Protein AF-A0A6C0LUB3-F1 (afdb_monomer)

Secondary structure (DSSP, 8-state):
-PPPPPPHHHHHTTHHHHHHTT--HHHHSSSSHHHHHHHH-SHHHHHH-BS-TT-TT--BHHHHHHHHHHHHHHHHHHS--HHHHHHHHHTT---SSPPP-------------------------

Structure (mmCIF, N/CA/C/O backbone):
data_AF-A0A6C0LUB3-F1
#
_entry.id   AF-A0A6C0LUB3-F1
#
loop_
_atom_site.group_PDB
_atom_site.id
_atom_site.type_symbol
_atom_site.label_atom_id
_atom_site.label_alt_id
_atom_site.label_comp_id
_atom_site.label_asym_id
_atom_site.label_entity_id
_atom_site.label_seq_id
_atom_site.pdbx_PDB_ins_code
_atom_site.Cartn_x
_atom_site.Cartn_y
_atom_site.Cartn_z
_atom_site.occupancy
_atom_site.B_iso_or_equiv
_atom_site.auth_seq_id
_atom_site.auth_comp_id
_atom_site.auth_asym_id
_atom_site.auth_atom_id
_atom_site.pdbx_PDB_model_num
ATOM 1 N N . MET A 1 1 ? -12.077 -11.607 -7.235 1.00 52.59 1 MET A N 1
ATOM 2 C CA . MET A 1 1 ? -12.297 -10.141 -7.269 1.00 52.59 1 MET A CA 1
ATOM 3 C C . MET A 1 1 ? -11.087 -9.426 -6.676 1.00 52.59 1 MET A C 1
ATOM 5 O O . MET A 1 1 ? -10.758 -9.683 -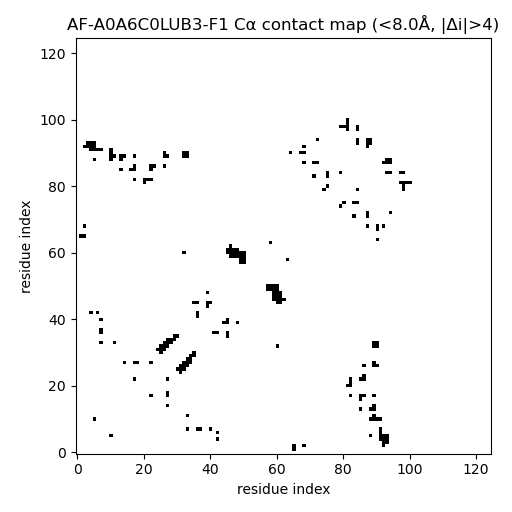5.523 1.00 52.59 1 MET A O 1
ATOM 9 N N . GLY A 1 2 ? -10.394 -8.595 -7.462 1.00 79.62 2 GLY A N 1
ATOM 10 C CA . GLY A 1 2 ? -9.225 -7.826 -7.008 1.00 79.62 2 GLY A CA 1
ATOM 11 C C . GLY A 1 2 ? -9.607 -6.533 -6.274 1.00 79.62 2 GLY A C 1
ATOM 12 O O . GLY A 1 2 ? -10.719 -6.028 -6.417 1.00 79.62 2 GLY A O 1
ATOM 13 N N . TYR A 1 3 ? -8.693 -5.976 -5.473 1.00 90.56 3 TYR A N 1
ATOM 14 C CA . TYR A 1 3 ? -8.927 -4.710 -4.763 1.00 90.56 3 TYR A CA 1
ATOM 15 C C . TYR A 1 3 ? -8.658 -3.500 -5.663 1.00 90.56 3 TYR A C 1
ATOM 17 O O . TYR A 1 3 ? -7.527 -3.331 -6.130 1.00 90.56 3 TYR A O 1
ATOM 25 N N . SER A 1 4 ? -9.654 -2.617 -5.814 1.00 93.38 4 SER A N 1
ATOM 26 C CA . SER A 1 4 ? -9.553 -1.387 -6.618 1.00 93.38 4 SER A CA 1
ATOM 27 C C . SER A 1 4 ? -8.321 -0.543 -6.262 1.00 93.38 4 SER A C 1
ATOM 29 O O . SER A 1 4 ? -7.936 -0.433 -5.091 1.00 93.38 4 SER A O 1
ATOM 31 N N . TRP A 1 5 ? -7.672 0.015 -7.283 1.00 94.12 5 TRP A N 1
ATOM 32 C CA . TRP A 1 5 ? -6.458 0.813 -7.147 1.00 94.12 5 TRP A CA 1
ATOM 33 C C . TRP A 1 5 ? -6.791 2.296 -7.008 1.00 94.12 5 TRP A C 1
ATOM 35 O O . TRP A 1 5 ? -7.481 2.878 -7.835 1.00 94.12 5 TRP A O 1
ATOM 45 N N . MET A 1 6 ? -6.233 2.922 -5.979 1.00 94.75 6 MET A N 1
ATOM 46 C CA . MET A 1 6 ? -6.171 4.374 -5.861 1.00 94.75 6 MET A CA 1
ATOM 47 C C . MET A 1 6 ? -4.992 4.905 -6.688 1.00 94.75 6 MET A C 1
ATOM 49 O O . MET A 1 6 ? -3.934 4.269 -6.750 1.00 94.75 6 MET A O 1
ATOM 53 N N . SER A 1 7 ? -5.140 6.089 -7.287 1.00 95.38 7 SER A N 1
ATOM 54 C CA . SER A 1 7 ? -4.027 6.763 -7.961 1.00 95.38 7 SER A CA 1
ATOM 55 C C . SER A 1 7 ? -2.883 7.059 -6.983 1.00 95.38 7 SER A C 1
ATOM 57 O O . SER A 1 7 ? -3.095 7.282 -5.784 1.00 95.38 7 SER A O 1
ATOM 59 N N . TYR A 1 8 ? -1.650 7.086 -7.497 1.00 95.06 8 TYR A N 1
ATOM 60 C CA . TYR A 1 8 ? -0.489 7.459 -6.690 1.00 95.06 8 TYR A CA 1
ATOM 61 C C . TYR A 1 8 ? -0.662 8.853 -6.075 1.00 95.06 8 TYR A C 1
ATOM 63 O O . TYR A 1 8 ? -0.421 9.018 -4.884 1.00 95.06 8 TYR A O 1
ATOM 71 N N . ALA A 1 9 ? -1.128 9.833 -6.858 1.00 95.06 9 ALA A N 1
ATOM 72 C CA . ALA A 1 9 ? -1.312 11.206 -6.397 1.00 95.06 9 ALA A CA 1
ATOM 73 C C . ALA A 1 9 ? -2.285 11.289 -5.209 1.00 95.06 9 ALA A C 1
ATOM 75 O O . ALA A 1 9 ? -1.983 11.940 -4.210 1.00 95.06 9 ALA A O 1
ATOM 76 N N . SER A 1 10 ? -3.416 10.580 -5.271 1.00 95.06 10 SER A N 1
ATOM 77 C CA . SER A 1 10 ? -4.380 10.536 -4.166 1.00 95.06 10 SER A CA 1
ATOM 78 C C . SER A 1 10 ? -3.801 9.867 -2.919 1.00 95.06 10 SER A C 1
ATOM 80 O O . SER A 1 10 ? -4.007 10.364 -1.815 1.00 95.06 10 SER A O 1
ATOM 82 N N . ALA A 1 11 ? -3.039 8.781 -3.072 1.00 94.94 11 ALA A N 1
ATOM 83 C CA . ALA A 1 11 ? -2.395 8.121 -1.938 1.00 94.94 11 ALA A CA 1
ATOM 84 C C . ALA A 1 11 ? -1.264 8.980 -1.338 1.00 94.94 11 ALA A C 1
ATOM 86 O O . ALA A 1 11 ? -1.135 9.072 -0.117 1.00 94.94 11 ALA A O 1
ATOM 87 N N . ALA A 1 12 ? -0.469 9.649 -2.176 1.00 95.25 12 ALA A N 1
ATOM 88 C CA . ALA A 1 12 ? 0.694 10.433 -1.767 1.00 95.25 12 ALA A CA 1
ATOM 89 C C . ALA A 1 12 ? 0.333 11.626 -0.870 1.00 95.25 12 ALA A C 1
ATOM 91 O O . ALA A 1 12 ? 1.077 11.925 0.064 1.00 95.25 12 ALA A O 1
ATOM 92 N N . LYS A 1 13 ? -0.844 12.234 -1.078 1.00 96.50 13 LYS A N 1
ATOM 93 C CA . LYS A 1 13 ? -1.381 13.312 -0.223 1.00 96.50 13 LYS A CA 1
ATOM 94 C C . LYS A 1 13 ? -1.455 12.934 1.259 1.00 96.50 13 LYS A C 1
ATOM 96 O O . LYS A 1 13 ? -1.408 13.803 2.113 1.00 96.50 13 LYS A O 1
ATOM 101 N N . HIS A 1 14 ? -1.549 11.642 1.566 1.00 95.12 14 HIS A N 1
ATOM 102 C CA . HIS A 1 14 ? -1.717 11.133 2.924 1.00 95.12 14 HIS A CA 1
ATOM 103 C C . HIS A 1 14 ? -0.411 10.664 3.587 1.00 95.12 14 HIS A C 1
ATOM 105 O O . HIS A 1 14 ? -0.441 10.136 4.703 1.00 95.12 14 HIS A O 1
ATOM 111 N N . ILE A 1 15 ? 0.739 10.798 2.913 1.00 94.00 15 ILE A N 1
ATOM 112 C CA . ILE A 1 15 ? 2.047 10.402 3.461 1.00 94.00 15 ILE A CA 1
ATOM 113 C C . ILE A 1 15 ? 2.375 11.144 4.773 1.00 94.00 15 ILE A C 1
ATOM 115 O O . ILE A 1 15 ? 2.837 10.469 5.704 1.00 94.00 15 ILE A O 1
ATOM 119 N N . PRO A 1 16 ? 2.138 12.468 4.908 1.00 95.25 16 PRO A N 1
ATOM 120 C CA . PRO A 1 16 ? 2.408 13.190 6.152 1.00 95.25 16 PRO A CA 1
ATOM 121 C C . PRO A 1 16 ? 1.623 12.631 7.347 1.00 95.25 16 PRO A C 1
ATOM 123 O O . PRO A 1 16 ? 2.216 12.290 8.376 1.00 95.25 16 PRO A O 1
ATOM 126 N N . GLU A 1 17 ? 0.314 12.414 7.210 1.00 93.50 17 GLU A N 1
ATOM 127 C CA . GLU A 1 17 ? -0.514 11.853 8.284 1.00 93.50 17 GLU A CA 1
ATOM 128 C C . GLU A 1 17 ? -0.166 10.391 8.568 1.00 93.50 17 GLU A C 1
ATOM 130 O O . GLU A 1 17 ? -0.124 9.976 9.729 1.00 93.50 17 GLU A O 1
ATOM 135 N N . ALA A 1 18 ? 0.145 9.606 7.533 1.00 93.81 18 ALA A N 1
ATOM 136 C CA . ALA A 1 18 ? 0.616 8.236 7.705 1.00 93.81 18 ALA A CA 1
ATOM 137 C C . ALA A 1 18 ? 1.943 8.191 8.487 1.00 93.81 18 ALA A C 1
ATOM 139 O O . ALA A 1 18 ? 2.132 7.311 9.336 1.00 93.81 18 ALA A O 1
ATOM 140 N N . LYS A 1 19 ? 2.851 9.151 8.254 1.00 95.12 19 LYS A N 1
ATOM 141 C CA . LYS A 1 19 ? 4.086 9.322 9.036 1.00 95.12 19 LYS A CA 1
ATOM 142 C C . LYS A 1 19 ? 3.759 9.6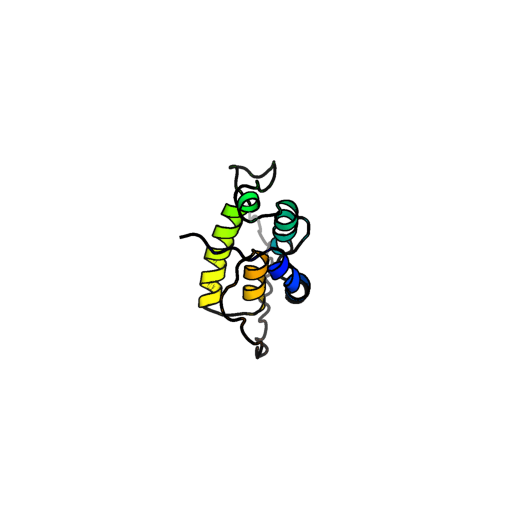94 10.485 1.00 95.12 19 LYS A C 1
ATOM 144 O O . LYS A 1 19 ? 4.261 9.021 11.388 1.00 95.12 19 LYS A O 1
ATOM 149 N N . ARG A 1 20 ? 2.870 10.670 10.710 1.00 93.94 20 ARG A N 1
ATOM 150 C CA . ARG A 1 20 ? 2.411 11.095 12.049 1.00 93.94 20 ARG A CA 1
ATOM 151 C C . ARG A 1 20 ? 1.830 9.931 12.859 1.00 93.94 20 ARG A C 1
ATOM 153 O O . ARG A 1 20 ? 2.168 9.748 14.025 1.00 93.94 20 ARG A O 1
ATOM 160 N N . LEU A 1 21 ? 1.019 9.085 12.223 1.00 92.81 21 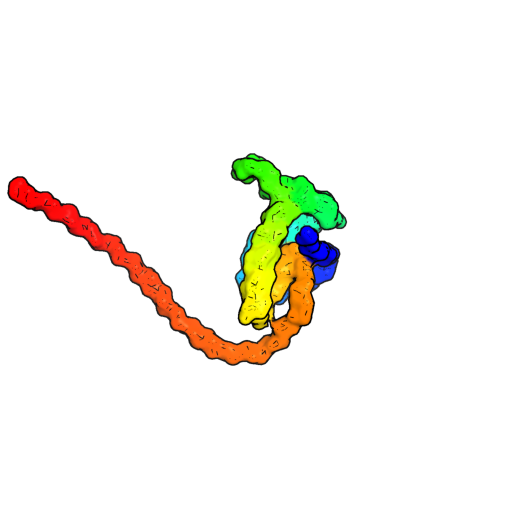LEU A N 1
ATOM 161 C CA . LEU A 1 21 ? 0.391 7.908 12.839 1.00 92.81 21 LEU A CA 1
ATOM 162 C C . LEU A 1 21 ? 1.297 6.666 12.890 1.00 92.81 21 LEU A C 1
ATOM 164 O O . LEU A 1 21 ? 0.845 5.578 13.266 1.00 92.81 21 LEU A O 1
ATOM 168 N N . ARG A 1 22 ? 2.58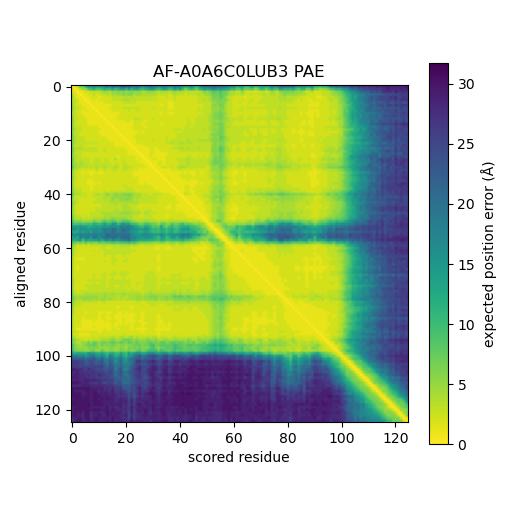2 6.812 12.540 1.00 94.44 22 ARG A N 1
ATOM 169 C CA . ARG A 1 22 ? 3.595 5.746 12.567 1.00 94.44 22 ARG A CA 1
ATOM 170 C C . ARG A 1 22 ? 3.189 4.515 11.743 1.00 94.44 22 ARG A C 1
ATOM 172 O O . ARG A 1 22 ? 3.389 3.373 12.165 1.00 94.44 22 ARG A O 1
ATOM 179 N N . VAL A 1 23 ? 2.609 4.735 10.561 1.00 95.00 23 VAL A N 1
ATOM 180 C CA . VAL A 1 23 ? 2.415 3.681 9.553 1.00 95.00 23 VAL A CA 1
ATOM 181 C C . VAL A 1 23 ? 3.787 3.167 9.096 1.00 95.00 23 VAL A C 1
ATOM 183 O O . VAL A 1 23 ? 4.764 3.923 9.047 1.00 95.00 23 VAL A O 1
ATOM 186 N N . SER A 1 24 ? 3.866 1.866 8.796 1.00 95.00 24 SER A N 1
ATOM 187 C CA . SER A 1 24 ? 5.114 1.179 8.441 1.00 95.00 24 SER A CA 1
ATOM 188 C C . SER A 1 24 ? 5.858 1.880 7.304 1.00 95.00 24 SER A C 1
ATOM 190 O O . SER A 1 24 ? 5.256 2.281 6.305 1.00 95.00 24 SER A O 1
ATOM 192 N N . THR A 1 25 ? 7.181 1.974 7.440 1.00 94.31 25 THR A N 1
ATOM 193 C CA . THR A 1 25 ? 8.084 2.502 6.410 1.00 94.31 25 THR A CA 1
ATOM 194 C C . THR A 1 25 ? 7.968 1.720 5.107 1.00 94.31 25 THR A C 1
ATOM 196 O O . THR A 1 25 ? 7.953 2.340 4.054 1.00 94.31 25 THR A O 1
ATOM 199 N N . VAL A 1 26 ? 7.750 0.400 5.163 1.00 94.00 26 VAL A N 1
ATOM 200 C CA . VAL A 1 26 ? 7.532 -0.450 3.976 1.00 94.00 26 VAL A CA 1
ATOM 201 C C . VAL A 1 26 ? 6.352 0.030 3.131 1.00 94.00 26 VAL A C 1
ATOM 203 O O . VAL A 1 26 ? 6.365 -0.158 1.922 1.00 94.00 26 VAL A O 1
ATOM 206 N N . ALA A 1 27 ? 5.338 0.652 3.736 1.00 94.06 27 ALA A N 1
ATOM 207 C CA . ALA A 1 27 ? 4.208 1.201 2.995 1.00 94.06 27 ALA A CA 1
ATOM 208 C C . ALA A 1 27 ? 4.524 2.604 2.445 1.00 94.06 27 ALA A C 1
ATOM 210 O O . ALA A 1 27 ? 4.356 2.848 1.256 1.00 94.06 27 ALA A O 1
ATOM 211 N N . ARG A 1 28 ? 5.018 3.515 3.297 1.00 94.50 28 ARG A N 1
ATOM 212 C CA . ARG A 1 28 ? 5.092 4.961 2.995 1.00 94.50 28 ARG A CA 1
ATOM 213 C C . ARG A 1 28 ? 6.423 5.477 2.437 1.00 94.50 28 ARG A C 1
ATOM 215 O O . ARG A 1 28 ? 6.473 6.624 2.010 1.00 94.50 28 ARG A O 1
ATOM 222 N N . SER A 1 29 ? 7.517 4.722 2.533 1.00 91.56 29 SER A N 1
ATOM 223 C CA . SER A 1 29 ? 8.850 5.233 2.179 1.00 91.56 29 SER A CA 1
ATOM 224 C C . SER A 1 29 ? 9.125 5.190 0.672 1.00 91.56 29 SER A C 1
ATOM 226 O O . SER A 1 29 ? 8.448 4.495 -0.090 1.00 91.56 29 SER A O 1
ATOM 228 N N . SER A 1 30 ? 10.176 5.900 0.255 1.00 90.81 30 SER A N 1
ATOM 229 C CA . SER A 1 30 ? 10.708 5.896 -1.114 1.00 90.81 30 SER A CA 1
ATOM 230 C C . SER A 1 30 ? 11.271 4.535 -1.550 1.00 90.81 30 SER A C 1
ATOM 232 O O . SER A 1 30 ? 11.224 4.206 -2.732 1.00 90.81 30 SER A O 1
ATOM 234 N N . GLY A 1 31 ? 11.777 3.727 -0.613 1.00 90.62 31 GLY A N 1
ATOM 235 C CA . GLY A 1 31 ? 12.182 2.338 -0.870 1.00 90.62 31 GLY A CA 1
ATOM 236 C C . GLY A 1 31 ? 11.034 1.328 -0.746 1.00 90.62 31 GLY A C 1
ATOM 237 O O . GLY A 1 31 ? 11.167 0.178 -1.156 1.00 90.62 31 GLY A O 1
ATOM 238 N N . GLY A 1 32 ? 9.907 1.745 -0.169 1.00 92.56 32 GLY A N 1
ATOM 239 C CA . GLY A 1 32 ? 8.739 0.912 0.084 1.00 92.56 32 GLY A CA 1
ATOM 240 C C . GLY A 1 32 ? 7.755 0.861 -1.085 1.00 92.56 32 GLY A C 1
ATOM 241 O O . GLY A 1 32 ? 8.089 1.157 -2.234 1.00 92.56 32 GLY A O 1
ATOM 242 N N . PHE A 1 33 ? 6.512 0.497 -0.777 1.00 95.38 33 PHE A N 1
ATOM 243 C CA . PHE A 1 33 ? 5.430 0.390 -1.748 1.00 95.38 33 PHE A CA 1
ATOM 244 C C . PHE A 1 33 ? 5.187 1.719 -2.464 1.00 95.38 33 PHE A C 1
ATOM 246 O O . PHE A 1 33 ? 5.223 1.742 -3.688 1.00 95.38 33 PHE A O 1
ATOM 253 N N . MET A 1 34 ? 4.995 2.826 -1.735 1.00 96.50 34 MET A N 1
ATOM 254 C CA . MET A 1 34 ? 4.678 4.120 -2.355 1.00 96.50 34 MET A CA 1
ATOM 255 C C . MET A 1 34 ? 5.778 4.608 -3.302 1.00 96.50 34 MET A C 1
ATOM 257 O O . MET A 1 34 ? 5.473 5.083 -4.394 1.00 96.50 34 MET A O 1
ATOM 261 N N . GLY A 1 35 ? 7.053 4.441 -2.949 1.00 95.62 35 GLY A N 1
ATOM 262 C CA . GLY A 1 35 ? 8.145 4.794 -3.854 1.00 95.62 35 GLY A CA 1
ATOM 263 C C . GLY A 1 35 ? 8.231 3.895 -5.088 1.00 95.62 35 GLY A C 1
ATOM 264 O O . GLY A 1 35 ? 8.422 4.390 -6.198 1.00 95.62 35 GLY A O 1
ATOM 265 N N . ASN A 1 36 ? 8.010 2.587 -4.931 1.00 95.06 36 ASN A N 1
ATOM 266 C CA . ASN A 1 36 ? 7.920 1.674 -6.073 1.00 95.06 36 ASN A CA 1
ATOM 267 C C . ASN A 1 36 ? 6.703 1.976 -6.954 1.00 95.06 36 ASN A C 1
ATOM 269 O O . ASN A 1 36 ? 6.811 1.889 -8.174 1.00 95.06 36 ASN A O 1
ATOM 273 N N . TYR A 1 37 ? 5.585 2.389 -6.358 1.00 96.00 37 TYR A N 1
ATOM 274 C CA . TYR A 1 37 ? 4.384 2.767 -7.089 1.00 96.00 37 TYR A CA 1
ATOM 275 C C . TYR A 1 37 ? 4.611 4.045 -7.901 1.00 96.00 37 TYR A C 1
ATOM 277 O O . TYR A 1 37 ? 4.278 4.076 -9.084 1.00 96.00 37 TYR A O 1
ATOM 285 N N . LYS A 1 38 ? 5.286 5.047 -7.314 1.00 96.06 38 LYS A N 1
ATOM 286 C CA . LYS A 1 38 ? 5.733 6.249 -8.034 1.00 96.06 38 LYS A CA 1
ATOM 287 C C . LYS A 1 38 ? 6.580 5.885 -9.255 1.00 96.06 38 LYS A C 1
ATOM 289 O O . LYS A 1 38 ? 6.300 6.350 -10.350 1.00 96.06 38 LYS A O 1
ATOM 294 N N . ARG A 1 39 ? 7.592 5.027 -9.070 1.00 94.88 39 ARG A N 1
ATOM 295 C CA . ARG A 1 39 ? 8.510 4.588 -10.140 1.00 94.88 39 ARG A CA 1
ATOM 296 C C . ARG A 1 39 ? 7.822 3.738 -11.206 1.00 94.88 39 ARG A C 1
ATOM 298 O O . ARG A 1 39 ? 8.215 3.776 -12.362 1.00 94.88 39 ARG A O 1
ATOM 305 N N . ALA A 1 40 ? 6.824 2.944 -10.821 1.00 94.06 40 ALA A N 1
ATOM 306 C CA . ALA A 1 40 ? 6.058 2.134 -11.759 1.00 94.06 40 ALA A CA 1
ATOM 307 C C . ALA A 1 40 ? 5.149 2.987 -12.660 1.00 94.06 40 ALA A C 1
ATOM 309 O O . ALA A 1 40 ? 4.835 2.564 -13.771 1.00 94.06 40 ALA A O 1
ATOM 310 N N . GLY A 1 41 ? 4.690 4.149 -12.183 1.00 92.56 41 GLY A N 1
ATOM 311 C CA . GLY A 1 41 ? 3.865 5.104 -12.932 1.00 92.56 41 GLY A CA 1
ATOM 312 C C . GLY A 1 41 ? 2.410 4.675 -13.172 1.00 92.56 41 GLY A C 1
ATOM 313 O O . GLY A 1 41 ? 1.566 5.518 -13.444 1.00 92.56 41 GLY A O 1
ATOM 314 N N . SER A 1 42 ? 2.077 3.387 -13.038 1.00 93.12 42 SER A N 1
ATOM 315 C CA . SER A 1 42 ? 0.708 2.875 -13.186 1.00 93.12 42 SER A CA 1
ATOM 316 C C . SER A 1 42 ? 0.444 1.659 -12.297 1.00 93.12 42 SER A C 1
ATOM 318 O O . SER A 1 42 ? 1.366 0.935 -11.908 1.00 93.12 42 SER A O 1
ATOM 320 N N . SER A 1 43 ? -0.833 1.414 -11.994 1.00 92.44 43 SER A N 1
ATOM 321 C CA . SER A 1 43 ? -1.288 0.252 -11.218 1.00 92.44 43 SER A CA 1
ATOM 322 C C . SER A 1 43 ? -0.954 -1.069 -11.913 1.00 92.44 43 SER A C 1
ATOM 324 O O . SER A 1 43 ? -0.476 -1.993 -11.261 1.00 92.44 43 SER A O 1
ATOM 326 N N . SER A 1 44 ? -1.116 -1.139 -13.239 1.00 92.69 44 SER A N 1
ATOM 327 C CA . SER A 1 44 ? -0.790 -2.329 -14.038 1.00 92.69 44 SER A CA 1
ATOM 328 C C . SER A 1 44 ? 0.697 -2.694 -13.943 1.00 92.69 44 SER A C 1
ATOM 330 O O . SER A 1 44 ? 1.040 -3.829 -13.597 1.00 92.69 44 SER A O 1
ATOM 332 N N . LYS A 1 45 ? 1.595 -1.714 -14.130 1.00 93.25 45 LYS A N 1
ATOM 333 C CA . LYS A 1 45 ? 3.046 -1.922 -13.971 1.00 93.25 45 LYS A CA 1
ATOM 334 C C . LYS A 1 45 ? 3.407 -2.285 -12.530 1.00 93.25 45 LYS A C 1
ATOM 336 O O . LYS A 1 45 ? 4.220 -3.178 -12.308 1.00 93.25 45 LYS A O 1
ATOM 341 N N . MET A 1 46 ? 2.778 -1.644 -11.542 1.00 92.69 46 MET A N 1
ATOM 342 C CA . MET A 1 46 ? 3.016 -1.948 -10.127 1.00 92.69 46 MET A CA 1
ATOM 343 C C . MET A 1 46 ? 2.572 -3.368 -9.753 1.00 92.69 46 MET A C 1
ATOM 345 O O . MET A 1 46 ? 3.241 -4.035 -8.963 1.00 92.69 46 MET A O 1
ATOM 349 N N . ASN A 1 47 ? 1.484 -3.859 -10.349 1.00 91.69 47 ASN A N 1
ATOM 350 C CA . ASN A 1 47 ? 0.967 -5.200 -10.093 1.00 91.69 47 ASN A CA 1
ATOM 351 C C . ASN A 1 47 ? 1.965 -6.299 -10.493 1.00 91.69 47 ASN A C 1
ATOM 353 O O . ASN A 1 47 ? 2.099 -7.303 -9.795 1.00 91.69 47 ASN A O 1
ATOM 357 N N . LYS A 1 48 ? 2.706 -6.074 -11.583 1.00 91.19 48 LYS A N 1
ATOM 358 C CA . LYS A 1 48 ? 3.711 -7.004 -12.122 1.00 91.19 48 LYS A CA 1
ATOM 359 C C . LYS A 1 48 ? 5.128 -6.741 -11.596 1.00 91.19 48 LYS A C 1
ATOM 361 O O . LYS A 1 48 ? 6.041 -7.509 -11.875 1.00 91.19 48 LYS A O 1
ATOM 366 N N . ARG A 1 49 ? 5.340 -5.663 -10.833 1.00 90.88 49 ARG A N 1
ATOM 367 C CA . ARG A 1 49 ? 6.675 -5.251 -10.382 1.00 90.88 49 ARG A CA 1
ATOM 368 C C . ARG A 1 49 ? 7.233 -6.234 -9.342 1.00 90.88 49 ARG A C 1
ATOM 370 O O . ARG A 1 49 ? 6.575 -6.431 -8.319 1.00 90.88 49 ARG A O 1
ATOM 377 N N . PRO A 1 50 ? 8.440 -6.792 -9.523 1.00 90.75 50 PRO A N 1
ATOM 378 C CA . PRO A 1 50 ? 9.039 -7.705 -8.553 1.00 90.75 50 PRO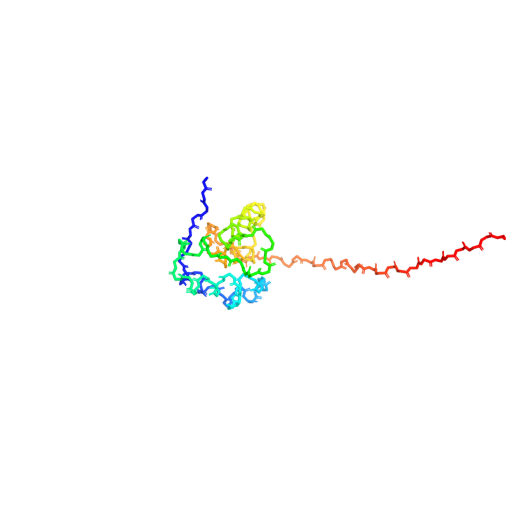 A CA 1
ATOM 379 C C . PRO A 1 50 ? 9.409 -6.982 -7.251 1.00 90.75 50 PRO A C 1
ATOM 381 O O . PRO A 1 50 ? 9.723 -5.788 -7.249 1.00 90.75 50 PRO A O 1
ATOM 384 N N . LEU A 1 51 ? 9.387 -7.709 -6.131 1.00 85.25 51 LEU A N 1
ATOM 385 C CA . LEU A 1 51 ? 9.738 -7.157 -4.818 1.00 85.25 51 LEU A CA 1
ATOM 386 C C . LEU A 1 51 ? 11.241 -6.871 -4.634 1.00 85.25 51 LEU A C 1
ATOM 388 O O . LEU A 1 51 ? 11.600 -6.080 -3.765 1.00 85.25 51 LEU A O 1
ATOM 392 N N . GLY A 1 52 ? 12.096 -7.485 -5.456 1.00 78.00 52 GLY A N 1
ATOM 393 C CA . GLY A 1 52 ? 13.557 -7.377 -5.411 1.00 78.00 52 GLY A CA 1
ATOM 394 C C . GLY A 1 52 ? 14.232 -8.724 -5.693 1.00 78.00 52 GLY A C 1
ATOM 395 O O . GLY A 1 52 ? 13.591 -9.768 -5.555 1.00 78.00 52 GLY A O 1
ATOM 396 N N . ARG A 1 53 ? 15.521 -8.698 -6.065 1.00 63.56 53 ARG A N 1
ATOM 397 C CA . ARG A 1 53 ? 16.305 -9.889 -6.464 1.00 63.56 53 ARG A CA 1
ATOM 398 C C . ARG A 1 53 ? 16.413 -10.964 -5.369 1.00 63.56 53 ARG A C 1
ATOM 400 O O . ARG A 1 53 ? 16.465 -12.138 -5.692 1.00 63.56 53 ARG A O 1
ATOM 407 N N . ASN A 1 54 ? 16.331 -10.580 -4.092 1.00 63.91 54 ASN A N 1
ATOM 408 C CA . ASN A 1 54 ? 16.481 -11.504 -2.956 1.00 63.91 54 ASN A CA 1
ATOM 409 C C . ASN A 1 54 ? 15.151 -12.112 -2.475 1.00 63.91 54 ASN A C 1
ATOM 411 O O . ASN A 1 54 ? 15.090 -12.730 -1.412 1.00 63.91 54 ASN A O 1
ATOM 415 N N . THR A 1 55 ? 14.052 -11.900 -3.204 1.00 62.09 55 THR A N 1
ATOM 416 C CA . THR A 1 55 ? 12.741 -12.421 -2.800 1.00 62.09 55 THR A CA 1
ATOM 417 C C . THR A 1 55 ? 12.559 -13.817 -3.384 1.00 62.09 55 THR A C 1
ATOM 419 O O . THR A 1 55 ? 12.158 -13.966 -4.537 1.00 62.09 55 THR A O 1
ATOM 422 N N . VAL A 1 56 ? 12.854 -14.840 -2.581 1.00 50.81 56 VAL A N 1
ATOM 423 C CA . VAL A 1 56 ? 12.663 -16.248 -2.958 1.00 50.81 56 VAL A CA 1
ATOM 424 C C . VAL A 1 56 ? 11.193 -16.477 -3.340 1.00 50.81 56 VAL A C 1
ATOM 426 O O . VAL A 1 56 ? 10.281 -16.146 -2.573 1.00 50.81 56 VAL A O 1
ATOM 429 N N . GLY A 1 57 ? 10.957 -16.986 -4.553 1.00 63.19 57 GLY A N 1
ATOM 430 C CA . GLY A 1 57 ? 9.617 -17.290 -5.071 1.00 63.19 57 GLY A CA 1
ATOM 431 C C . GLY A 1 57 ? 8.927 -16.181 -5.879 1.00 63.19 57 GLY A C 1
ATOM 432 O O . GLY A 1 57 ? 7.704 -16.198 -5.984 1.00 63.19 57 GLY A O 1
ATOM 433 N N . GLY A 1 58 ? 9.661 -15.198 -6.421 1.00 67.62 58 GLY A N 1
ATOM 434 C CA . GLY A 1 58 ? 9.173 -14.359 -7.534 1.00 67.62 58 GLY A CA 1
ATOM 435 C C . GLY A 1 58 ? 8.000 -13.419 -7.221 1.00 67.62 58 GLY A C 1
ATOM 436 O O . GLY A 1 58 ? 7.300 -12.971 -8.127 1.00 67.62 58 GLY A O 1
ATOM 437 N N . LYS A 1 59 ? 7.754 -13.108 -5.94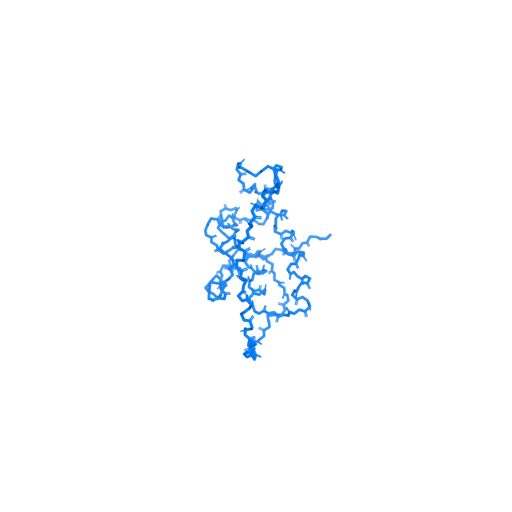3 1.00 85.00 59 LYS A N 1
ATOM 438 C CA . LYS A 1 59 ? 6.571 -12.334 -5.544 1.00 85.00 59 LYS A CA 1
ATOM 439 C C . LYS A 1 59 ? 6.598 -10.906 -6.083 1.00 85.00 59 LYS A C 1
ATOM 441 O O . LYS A 1 59 ? 7.610 -10.203 -5.994 1.00 85.00 59 LYS A O 1
ATOM 446 N N . THR A 1 60 ? 5.446 -10.442 -6.558 1.00 91.81 60 THR A N 1
ATOM 447 C CA . THR A 1 60 ? 5.274 -9.060 -7.014 1.00 91.81 60 THR A CA 1
ATOM 448 C C . THR A 1 60 ? 4.753 -8.149 -5.907 1.00 91.81 60 THR A C 1
ATOM 450 O O . THR A 1 60 ? 4.142 -8.576 -4.917 1.00 91.81 60 THR A O 1
ATOM 453 N N . TRP A 1 61 ? 4.953 -6.844 -6.082 1.00 92.81 61 TRP A N 1
ATOM 454 C CA . TRP A 1 61 ? 4.347 -5.826 -5.231 1.00 92.81 61 TRP A CA 1
ATOM 455 C C . TRP A 1 61 ? 2.817 -5.872 -5.273 1.00 92.81 61 TRP A C 1
ATOM 457 O O . TRP A 1 61 ? 2.190 -5.598 -4.249 1.00 92.81 61 TRP A O 1
ATOM 467 N N . GLY A 1 62 ? 2.228 -6.271 -6.404 1.00 92.88 62 GLY A N 1
ATOM 468 C CA . GLY A 1 62 ? 0.796 -6.539 -6.544 1.00 92.88 62 GLY A CA 1
ATOM 469 C C . GLY A 1 62 ? 0.304 -7.640 -5.610 1.00 92.88 62 GLY A C 1
ATOM 470 O O . GLY A 1 62 ? -0.580 -7.407 -4.788 1.00 92.88 62 GLY A O 1
ATOM 471 N N . GLN A 1 63 ? 0.950 -8.805 -5.633 1.00 92.56 63 GLN A N 1
ATOM 472 C CA . GLN A 1 63 ? 0.598 -9.922 -4.748 1.00 92.56 63 GLN A CA 1
ATOM 473 C C . GLN A 1 63 ? 0.759 -9.550 -3.267 1.00 92.56 63 GLN A C 1
ATOM 475 O O . GLN A 1 63 ? -0.111 -9.827 -2.436 1.00 92.56 63 GLN A O 1
ATOM 480 N N . LYS A 1 64 ? 1.855 -8.859 -2.917 1.00 92.31 64 LYS A N 1
ATOM 481 C CA . LYS A 1 64 ? 2.067 -8.381 -1.543 1.00 92.31 64 LYS A CA 1
ATOM 482 C C . LYS A 1 64 ? 0.999 -7.372 -1.122 1.00 92.31 64 LYS A C 1
ATOM 484 O O . LYS A 1 64 ? 0.546 -7.417 0.024 1.00 92.31 64 LYS A O 1
ATOM 489 N N . ARG A 1 65 ? 0.583 -6.491 -2.036 1.00 95.25 65 ARG A N 1
ATOM 490 C CA . ARG A 1 65 ? -0.511 -5.539 -1.821 1.00 95.25 65 ARG A CA 1
ATOM 491 C C . ARG A 1 65 ? -1.812 -6.262 -1.526 1.00 95.25 65 ARG A C 1
ATOM 493 O O . ARG A 1 65 ? -2.455 -5.942 -0.530 1.00 95.25 65 ARG A O 1
ATOM 500 N N . GLU A 1 66 ? -2.194 -7.234 -2.342 1.00 94.62 66 GLU A N 1
ATOM 501 C CA . GLU A 1 66 ? -3.447 -7.966 -2.148 1.00 94.62 66 GLU A CA 1
ATOM 502 C C . GLU A 1 66 ? -3.475 -8.710 -0.814 1.00 94.62 66 GLU A C 1
ATOM 504 O O . GLU A 1 66 ? -4.431 -8.570 -0.047 1.00 94.62 66 GLU A O 1
ATOM 509 N N . ALA A 1 67 ? -2.394 -9.416 -0.476 1.00 93.56 67 ALA A N 1
ATOM 510 C CA . ALA A 1 67 ? -2.267 -10.091 0.812 1.00 93.56 67 ALA A CA 1
ATOM 511 C C . ALA A 1 67 ? -2.332 -9.101 1.991 1.00 93.56 67 ALA A C 1
ATOM 513 O O . ALA A 1 67 ? -2.962 -9.380 3.020 1.00 93.56 67 ALA A O 1
ATOM 514 N N . PHE A 1 68 ? -1.711 -7.925 1.847 1.00 95.12 68 PHE A N 1
ATOM 515 C CA . PHE A 1 68 ? -1.775 -6.867 2.850 1.00 95.12 68 PHE A CA 1
ATOM 516 C C . PHE A 1 68 ? -3.205 -6.352 3.027 1.00 95.12 68 PHE A C 1
ATOM 518 O O . PHE A 1 68 ? -3.693 -6.320 4.162 1.00 95.12 68 PHE A O 1
ATOM 525 N N . ILE A 1 69 ? -3.879 -5.983 1.932 1.00 95.94 69 ILE A N 1
ATOM 526 C CA . ILE A 1 69 ? -5.240 -5.438 1.960 1.00 95.94 69 ILE A CA 1
ATOM 527 C C . ILE A 1 69 ? -6.205 -6.474 2.523 1.00 95.94 69 ILE A C 1
ATOM 529 O O . ILE A 1 69 ? -6.945 -6.136 3.440 1.00 95.94 69 ILE A O 1
ATOM 533 N N . LYS A 1 70 ? -6.151 -7.737 2.082 1.00 95.12 70 LYS A N 1
ATOM 534 C CA . LYS A 1 70 ? -7.021 -8.811 2.589 1.00 95.12 70 LYS A CA 1
ATOM 535 C C . LYS A 1 70 ? -6.995 -8.896 4.112 1.00 95.12 70 LYS A C 1
ATOM 537 O O . LYS A 1 70 ? -8.039 -8.861 4.765 1.00 95.12 70 LYS A O 1
ATOM 542 N N . ARG A 1 71 ? -5.792 -8.925 4.692 1.00 94.50 71 ARG A N 1
ATOM 543 C CA . ARG A 1 71 ? -5.606 -9.010 6.147 1.00 94.50 71 ARG A CA 1
ATOM 544 C C . ARG A 1 71 ? -6.044 -7.736 6.867 1.00 94.50 71 ARG A C 1
ATOM 546 O O . ARG A 1 71 ? -6.756 -7.803 7.868 1.00 94.50 71 ARG A O 1
ATOM 553 N N . HIS A 1 72 ? -5.621 -6.572 6.381 1.00 94.75 72 HIS A N 1
ATOM 554 C CA . HIS A 1 72 ? -5.857 -5.308 7.082 1.00 94.75 72 HIS A CA 1
ATOM 555 C C . HIS A 1 72 ? -7.283 -4.795 6.904 1.00 94.75 72 HIS A C 1
ATOM 557 O O . HIS A 1 72 ? -7.806 -4.164 7.818 1.00 94.75 72 HIS A O 1
ATOM 563 N N . LEU A 1 73 ? -7.942 -5.104 5.790 1.00 94.25 73 LEU A N 1
ATOM 564 C CA . LEU A 1 73 ? -9.340 -4.763 5.559 1.00 94.25 73 LEU A CA 1
ATOM 565 C C . LEU A 1 73 ? -10.260 -5.550 6.492 1.00 94.25 73 LEU A C 1
ATOM 567 O O . LEU A 1 73 ? -11.145 -4.954 7.098 1.00 94.25 73 LEU A O 1
ATOM 571 N N . ALA A 1 74 ? -10.016 -6.850 6.684 1.00 93.94 74 ALA A N 1
ATOM 572 C CA . ALA A 1 74 ? -10.760 -7.648 7.660 1.00 93.94 74 ALA A CA 1
ATOM 573 C C . ALA A 1 74 ? -10.641 -7.057 9.077 1.00 93.94 74 ALA A C 1
ATOM 575 O O . ALA A 1 74 ? -11.637 -6.894 9.780 1.00 93.94 74 ALA A O 1
ATOM 576 N N . GLN A 1 75 ? -9.434 -6.646 9.476 1.00 93.12 75 GLN A N 1
ATOM 577 C CA . GLN A 1 75 ? -9.232 -5.973 10.760 1.00 93.12 75 GLN A CA 1
ATOM 578 C C . GLN A 1 75 ? -9.869 -4.577 10.817 1.00 93.12 75 GLN A C 1
ATOM 580 O O . GLN A 1 75 ? -10.316 -4.153 11.881 1.00 93.12 75 GLN A O 1
ATOM 585 N N . TYR A 1 76 ? -9.892 -3.846 9.701 1.00 92.69 76 TYR A N 1
ATOM 586 C CA . TYR A 1 76 ? -10.493 -2.516 9.616 1.00 92.69 76 TYR A CA 1
ATOM 587 C C . TYR A 1 76 ? -12.011 -2.576 9.762 1.00 92.69 76 TYR A C 1
ATOM 589 O O . TYR A 1 76 ? -12.576 -1.766 10.488 1.00 92.69 76 TYR A O 1
ATOM 597 N N . LYS A 1 77 ? -12.653 -3.575 9.144 1.00 91.00 77 LYS A N 1
ATOM 598 C CA . LYS A 1 77 ? -14.089 -3.836 9.301 1.00 91.00 77 LYS A CA 1
ATOM 599 C C . LYS A 1 77 ? -14.462 -4.112 10.761 1.00 91.00 77 LYS A C 1
ATOM 601 O O . LYS A 1 77 ? -15.467 -3.589 11.220 1.00 91.00 77 LYS A O 1
ATOM 606 N N . LYS A 1 78 ? -13.629 -4.864 11.492 1.00 90.75 78 LYS A N 1
ATOM 607 C CA . LYS A 1 78 ? -13.836 -5.150 12.924 1.00 90.75 78 LYS A CA 1
ATOM 608 C C . LYS A 1 78 ? -13.597 -3.934 13.823 1.00 90.75 78 LYS A C 1
ATOM 610 O O . LYS A 1 78 ? -14.336 -3.714 14.769 1.00 90.75 78 LYS A O 1
ATOM 615 N N . ASN A 1 79 ? -12.538 -3.166 13.563 1.00 88.12 79 ASN A N 1
ATOM 616 C CA . ASN A 1 79 ? -12.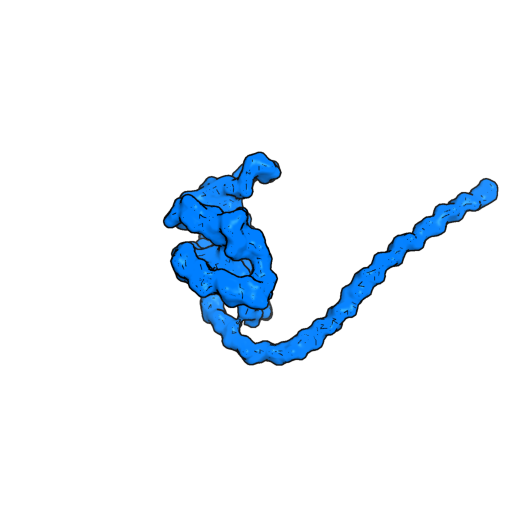201 -1.978 14.344 1.00 88.12 79 ASN A CA 1
ATOM 617 C C . ASN A 1 79 ? -11.580 -0.906 13.437 1.00 88.12 79 ASN A C 1
ATOM 619 O O . ASN A 1 79 ? -10.420 -1.011 12.999 1.00 88.12 79 ASN A O 1
ATOM 623 N N . LYS A 1 80 ? -12.371 0.131 13.158 1.00 90.62 80 LYS A N 1
ATOM 624 C CA . LYS A 1 80 ? -11.993 1.240 12.285 1.00 90.62 80 LYS A CA 1
ATOM 625 C C . LYS A 1 80 ? -11.080 2.200 13.045 1.00 90.62 80 LYS A C 1
ATOM 627 O O . LYS A 1 80 ? -11.534 3.025 13.826 1.00 90.62 80 LYS A O 1
ATOM 632 N N . THR A 1 81 ? -9.778 2.119 12.784 1.00 91.69 81 THR A N 1
ATOM 633 C CA . THR A 1 81 ? -8.792 3.066 13.327 1.00 91.69 81 THR A CA 1
ATOM 634 C C . THR A 1 81 ? -8.183 3.908 12.217 1.00 91.69 81 THR A C 1
ATOM 636 O O . THR A 1 81 ? -7.945 3.407 11.115 1.00 91.69 81 THR A O 1
ATOM 639 N N . GLU A 1 82 ? -7.872 5.173 12.515 1.00 92.75 82 GLU A N 1
ATOM 640 C CA . GLU A 1 82 ? -7.240 6.077 11.545 1.00 92.75 82 GLU A CA 1
ATOM 641 C C . GLU A 1 82 ? -5.933 5.494 11.012 1.00 92.75 82 GLU A C 1
ATOM 643 O O . GLU A 1 82 ? -5.736 5.406 9.806 1.00 92.75 82 GLU A O 1
ATOM 648 N N . ARG A 1 83 ? -5.057 5.000 11.896 1.00 93.62 83 ARG A N 1
ATOM 649 C CA . ARG A 1 83 ? -3.781 4.394 11.489 1.00 93.62 83 ARG A CA 1
ATOM 650 C C . ARG A 1 83 ? -3.979 3.263 10.478 1.00 93.62 83 ARG A C 1
ATOM 652 O O . ARG A 1 83 ? -3.197 3.149 9.537 1.00 93.62 83 ARG A O 1
ATOM 659 N N . ARG A 1 84 ? -4.993 2.415 10.668 1.00 94.38 84 ARG A N 1
ATOM 660 C CA . ARG A 1 84 ? -5.275 1.300 9.756 1.00 94.38 84 ARG A CA 1
ATOM 661 C C . ARG A 1 84 ? -5.878 1.789 8.440 1.00 94.38 84 ARG A C 1
ATOM 663 O O . ARG A 1 84 ? -5.507 1.262 7.395 1.00 94.38 84 ARG A O 1
ATOM 670 N N . TRP A 1 85 ? -6.722 2.819 8.484 1.00 95.56 85 TRP A N 1
ATOM 671 C CA . TRP A 1 85 ? -7.216 3.502 7.288 1.00 95.56 85 TRP A CA 1
ATOM 672 C C . TRP A 1 85 ? -6.050 4.044 6.450 1.00 95.56 85 TRP A C 1
ATOM 674 O O . TRP A 1 85 ? -5.904 3.677 5.287 1.00 95.56 85 TRP A O 1
ATOM 684 N N . TYR A 1 86 ? -5.136 4.797 7.070 1.00 95.75 86 TYR A N 1
ATOM 685 C CA . TYR A 1 86 ? -3.940 5.313 6.399 1.00 95.75 86 TYR A CA 1
ATOM 686 C C . TYR A 1 86 ? -3.010 4.201 5.909 1.00 95.75 86 TYR A C 1
ATOM 688 O O . TYR A 1 86 ? -2.438 4.321 4.832 1.00 95.75 86 TYR A O 1
ATOM 696 N N . ALA A 1 87 ? -2.874 3.096 6.646 1.00 96.19 87 ALA A N 1
ATOM 697 C CA . ALA A 1 87 ? -2.085 1.956 6.187 1.00 96.19 87 ALA A CA 1
ATOM 698 C C . ALA A 1 87 ? -2.644 1.352 4.890 1.00 96.19 87 ALA A C 1
ATOM 700 O O . ALA A 1 87 ? -1.875 1.058 3.983 1.00 96.19 87 ALA A O 1
ATOM 701 N N . LEU A 1 88 ? -3.964 1.205 4.779 1.00 96.69 88 LEU A N 1
ATOM 702 C CA . LEU A 1 88 ? -4.622 0.734 3.559 1.00 96.69 88 LEU A CA 1
ATOM 703 C C . LEU A 1 88 ? -4.460 1.736 2.400 1.00 96.69 88 LEU A C 1
ATOM 705 O O . LEU A 1 88 ? -4.135 1.330 1.285 1.00 96.69 88 LEU A O 1
ATOM 709 N N . VAL A 1 89 ? -4.567 3.037 2.682 1.00 96.81 89 VAL A N 1
ATOM 710 C CA . VAL A 1 89 ? -4.332 4.107 1.696 1.00 96.81 89 VAL A CA 1
ATOM 711 C C . VAL A 1 89 ? -2.892 4.123 1.187 1.00 96.81 89 VAL A C 1
ATOM 713 O O . VAL A 1 89 ? -2.678 4.257 -0.015 1.00 96.81 89 VAL A O 1
ATOM 716 N N . MET A 1 90 ? -1.901 3.899 2.055 1.00 97.44 90 MET A N 1
ATOM 717 C CA . MET A 1 90 ? -0.494 3.773 1.644 1.00 97.44 90 MET A CA 1
ATOM 718 C C . MET A 1 90 ? -0.240 2.555 0.751 1.00 97.44 90 MET A C 1
ATOM 720 O O . MET A 1 90 ? 0.765 2.520 0.058 1.00 97.44 90 MET A O 1
ATOM 724 N N . TRP A 1 91 ? -1.140 1.571 0.738 1.00 97.38 91 TRP A N 1
ATOM 725 C CA . TRP A 1 91 ? -1.138 0.459 -0.215 1.00 97.38 91 TRP A CA 1
ATOM 726 C C . TRP A 1 91 ? -2.051 0.722 -1.422 1.00 97.38 91 TRP A C 1
ATOM 728 O O . TRP A 1 91 ? -2.519 -0.208 -2.078 1.00 97.38 91 TRP A O 1
ATOM 738 N N . ALA A 1 92 ? -2.308 1.996 -1.728 1.00 96.69 92 ALA A N 1
ATOM 739 C CA . ALA A 1 92 ? -3.143 2.449 -2.833 1.00 96.69 92 ALA A CA 1
ATOM 740 C C . ALA A 1 92 ? -4.550 1.829 -2.821 1.00 96.69 92 ALA A C 1
ATOM 742 O O . ALA A 1 92 ? -5.065 1.427 -3.864 1.00 96.69 92 ALA A O 1
ATOM 743 N N . TYR A 1 93 ? -5.170 1.702 -1.650 1.00 96.62 93 TYR A N 1
ATOM 744 C CA . TYR A 1 93 ? -6.543 1.220 -1.506 1.00 96.62 93 TYR A CA 1
ATOM 745 C C . TYR A 1 93 ? -7.350 2.183 -0.639 1.00 96.62 93 TYR A C 1
ATOM 747 O O . TYR A 1 93 ? -6.882 2.594 0.420 1.00 96.62 93 TYR A O 1
ATOM 755 N N . LYS A 1 94 ? -8.566 2.540 -1.069 1.00 93.81 94 LYS A N 1
ATOM 756 C CA . LYS A 1 94 ? -9.468 3.416 -0.306 1.00 93.81 94 LYS A CA 1
ATOM 757 C C . LYS A 1 94 ? -10.479 2.578 0.484 1.00 93.81 94 LYS A C 1
ATOM 759 O O . LYS A 1 94 ? -11.469 2.138 -0.098 1.00 93.81 94 LYS A O 1
ATOM 764 N N . PRO A 1 95 ? -10.285 2.349 1.795 1.00 86.06 95 PRO A N 1
ATOM 765 C CA . PRO A 1 95 ? -11.260 1.614 2.591 1.00 86.06 95 PRO A CA 1
ATOM 766 C C . PRO A 1 95 ? -12.396 2.543 3.038 1.00 86.06 95 PRO A C 1
ATOM 768 O O . PRO A 1 95 ? -12.371 3.053 4.155 1.00 86.06 95 PRO A O 1
ATOM 771 N N . GLY A 1 96 ? -13.380 2.771 2.164 1.00 87.44 96 GLY A N 1
ATOM 772 C CA . GLY A 1 96 ? -14.603 3.527 2.473 1.00 87.44 96 GLY A CA 1
ATOM 773 C C . GLY A 1 96 ? -14.374 4.815 3.281 1.00 87.44 96 GLY A C 1
ATOM 774 O O . GLY A 1 96 ? -13.377 5.524 3.099 1.00 87.44 96 GLY A O 1
ATOM 775 N N . THR A 1 97 ? -15.301 5.109 4.192 1.00 85.88 97 THR A N 1
ATOM 776 C CA . THR A 1 97 ? -15.262 6.302 5.048 1.00 85.88 97 THR A CA 1
ATOM 777 C C . THR A 1 97 ? -14.101 6.247 6.040 1.00 85.88 97 THR A C 1
ATOM 779 O O . THR A 1 97 ? -13.921 5.249 6.748 1.00 85.88 97 THR A O 1
ATOM 782 N N . LYS A 1 98 ? -13.326 7.337 6.105 1.00 86.56 98 LYS A N 1
ATOM 783 C CA . LYS A 1 98 ? -12.291 7.551 7.123 1.00 86.56 98 LYS A CA 1
ATOM 784 C C . LYS A 1 98 ? -12.962 7.663 8.498 1.00 86.56 98 LYS A C 1
ATOM 786 O O . LYS A 1 98 ? -13.925 8.415 8.619 1.00 86.56 98 LYS A O 1
ATOM 791 N N . PRO A 1 99 ? -12.476 6.961 9.534 1.00 85.81 99 PRO A N 1
ATOM 792 C CA . PRO A 1 99 ? -13.021 7.139 10.869 1.00 85.81 99 PRO A CA 1
ATOM 793 C C . PRO A 1 99 ? -12.622 8.533 11.367 1.00 85.81 99 PRO A C 1
ATOM 795 O O . PRO A 1 99 ? -11.447 8.892 11.296 1.00 85.81 99 PRO A O 1
ATOM 798 N N . SER A 1 100 ? -13.588 9.326 11.831 1.00 71.38 100 SER A N 1
ATOM 799 C CA . SER A 1 100 ? -13.320 10.614 12.468 1.00 71.38 100 SER A CA 1
ATOM 800 C C . SER A 1 100 ? -12.786 10.362 13.878 1.00 71.38 100 SER A C 1
ATOM 802 O O . SER A 1 100 ? -13.415 9.691 14.698 1.00 71.38 100 SER A O 1
ATOM 804 N N . GLY A 1 101 ? -11.571 10.830 14.155 1.00 59.22 101 GLY A N 1
ATOM 805 C CA . GLY A 1 101 ? -10.905 10.645 15.435 1.00 59.22 101 GLY A CA 1
ATOM 806 C C . GLY A 1 101 ? -11.571 11.388 16.595 1.00 59.22 101 GLY A C 1
ATOM 807 O O . GLY A 1 101 ? -11.019 12.361 17.086 1.00 59.22 101 GLY A O 1
ATOM 808 N N . LYS A 1 102 ? -12.681 10.872 17.131 1.00 46.38 102 LYS A N 1
ATOM 809 C CA . LYS A 1 102 ? -13.008 11.022 18.561 1.00 46.38 102 LYS A CA 1
ATOM 810 C C . LYS A 1 102 ? -12.465 9.809 19.316 1.00 46.38 102 LYS A C 1
ATOM 812 O O . LYS A 1 102 ? -13.225 9.022 19.873 1.00 46.38 102 LYS A O 1
ATOM 817 N N . ASN A 1 103 ? -11.152 9.573 19.270 1.00 47.34 103 ASN A N 1
ATOM 818 C CA . ASN A 1 103 ? -10.593 8.383 19.909 1.00 47.34 103 ASN A CA 1
ATOM 819 C C . ASN A 1 103 ? -10.215 8.682 21.365 1.00 47.34 103 ASN A C 1
ATOM 821 O O . ASN A 1 103 ? -9.177 9.283 21.646 1.00 47.34 103 ASN A O 1
ATOM 825 N N . LYS A 1 104 ? -11.093 8.244 22.277 1.00 46.28 104 LYS A N 1
ATOM 826 C CA . LYS A 1 104 ? -10.842 8.106 23.715 1.00 46.28 104 LYS A CA 1
ATOM 827 C C . LYS A 1 104 ? -9.453 7.495 23.934 1.00 46.28 104 LYS A C 1
ATOM 829 O O . LYS A 1 104 ? -9.097 6.504 23.297 1.00 46.28 104 LYS A O 1
ATOM 834 N N . LYS A 1 105 ? -8.680 8.090 24.847 1.00 41.31 105 LYS A N 1
ATOM 835 C CA . LYS A 1 105 ? -7.383 7.601 25.338 1.00 41.31 105 LYS A CA 1
ATOM 836 C C . LYS A 1 105 ? -7.513 6.137 25.790 1.00 41.31 105 LYS A C 1
ATOM 838 O O . LYS A 1 105 ? -7.822 5.861 26.944 1.00 41.31 105 LYS A O 1
ATOM 843 N N . SER A 1 106 ? -7.285 5.180 24.893 1.00 47.06 106 SER A N 1
ATOM 844 C CA . SER A 1 106 ? -7.144 3.774 25.267 1.00 47.06 106 SER A CA 1
ATOM 845 C C . SER A 1 106 ? -5.815 3.641 26.008 1.00 47.06 106 SER A C 1
ATOM 847 O O . SER A 1 106 ? -4.741 3.712 25.404 1.00 47.06 106 SER A O 1
ATOM 849 N N . LYS A 1 107 ? -5.902 3.549 27.341 1.00 45.91 107 LYS A N 1
ATOM 850 C CA . LYS A 1 107 ? -4.795 3.257 28.257 1.00 45.91 107 LYS A CA 1
ATOM 851 C C . LYS A 1 107 ? -3.984 2.083 27.695 1.00 45.91 107 LYS A C 1
ATOM 853 O O . LYS A 1 107 ? -4.454 0.948 27.664 1.00 45.91 107 LYS A O 1
ATOM 858 N N . ARG A 1 108 ? -2.755 2.348 27.249 1.00 44.78 108 ARG A N 1
ATOM 859 C CA . ARG A 1 108 ? -1.782 1.297 26.932 1.00 44.78 108 ARG A CA 1
ATOM 860 C C . ARG A 1 108 ? -1.417 0.578 28.232 1.00 44.78 108 ARG A C 1
ATOM 862 O O . ARG A 1 108 ? -0.657 1.116 29.028 1.00 44.78 108 ARG A O 1
ATOM 869 N N . LYS A 1 109 ? -1.922 -0.642 28.428 1.00 44.12 109 LYS A N 1
ATOM 870 C CA . LYS A 1 109 ? -1.316 -1.610 29.351 1.00 44.12 109 LYS A CA 1
ATOM 871 C C . LYS A 1 109 ? -0.031 -2.102 28.677 1.00 44.12 109 LYS A C 1
ATOM 873 O O . LYS A 1 109 ? -0.074 -2.903 27.746 1.00 44.12 109 LYS A O 1
ATOM 878 N N . THR A 1 110 ? 1.105 -1.535 29.068 1.00 50.22 110 THR A N 1
ATOM 879 C CA . THR A 1 110 ? 2.428 -1.993 28.635 1.00 50.22 110 THR A CA 1
ATOM 880 C C . THR A 1 110 ? 2.722 -3.310 29.343 1.00 50.22 110 THR A C 1
ATOM 882 O O . THR A 1 110 ? 3.224 -3.314 30.462 1.00 50.22 110 THR A O 1
ATOM 885 N N . THR A 1 111 ? 2.407 -4.443 28.720 1.00 52.44 111 THR A N 1
ATOM 886 C CA . THR A 1 111 ? 2.957 -5.731 29.152 1.00 52.44 111 THR A CA 1
ATOM 887 C C . THR A 1 111 ? 4.441 -5.739 28.786 1.00 52.44 111 THR A C 1
ATOM 889 O O . THR A 1 111 ? 4.815 -5.980 27.637 1.00 52.44 111 THR A O 1
ATOM 892 N N . ARG A 1 112 ? 5.302 -5.401 29.755 1.00 49.03 112 ARG A N 1
ATOM 893 C CA . ARG A 1 112 ? 6.746 -5.649 29.671 1.00 49.03 112 ARG A CA 1
ATOM 894 C C . ARG A 1 112 ? 6.919 -7.165 29.540 1.00 49.03 112 ARG A C 1
ATOM 896 O O . ARG A 1 112 ? 6.648 -7.896 30.483 1.00 49.03 112 ARG A O 1
ATOM 903 N N . ARG A 1 113 ? 7.319 -7.644 28.359 1.00 46.41 113 ARG A N 1
ATOM 904 C CA . ARG A 1 113 ? 7.836 -9.009 28.189 1.00 46.41 113 ARG A CA 1
ATOM 905 C C . ARG A 1 113 ? 9.143 -9.083 28.981 1.00 46.41 113 ARG A C 1
ATOM 907 O O . ARG A 1 113 ? 10.148 -8.532 28.538 1.00 46.41 113 ARG A O 1
ATOM 914 N N . SER A 1 114 ? 9.107 -9.688 30.163 1.00 46.44 114 SER A N 1
ATOM 915 C CA . SER A 1 114 ? 10.298 -10.072 30.914 1.00 46.44 114 SER A CA 1
ATOM 916 C C . SER A 1 114 ? 11.057 -11.130 30.110 1.00 46.44 114 SER A C 1
ATOM 918 O O . SER A 1 114 ? 10.511 -12.172 29.757 1.00 46.44 114 SER A O 1
ATOM 920 N N . MET A 1 115 ? 12.313 -10.844 29.766 1.00 50.69 115 MET A N 1
ATOM 921 C CA . MET A 1 115 ? 13.249 -11.870 29.315 1.00 50.69 115 MET A CA 1
ATOM 922 C C . MET A 1 115 ? 13.735 -12.631 30.550 1.00 50.69 115 MET A C 1
ATOM 924 O O . MET A 1 115 ? 14.701 -12.225 31.186 1.00 50.69 115 MET A O 1
ATOM 928 N N . THR A 1 116 ? 13.070 -13.722 30.913 1.00 53.59 116 THR A N 1
ATOM 929 C CA . THR A 1 116 ? 13.637 -14.711 31.834 1.00 53.59 116 THR A CA 1
ATOM 930 C C . THR A 1 116 ? 14.512 -15.666 31.033 1.00 53.59 116 THR A C 1
ATOM 932 O O . THR A 1 116 ? 14.024 -16.552 30.335 1.00 53.59 116 THR A O 1
ATOM 935 N N . LYS A 1 117 ? 15.829 -15.469 31.108 1.00 55.41 117 LYS A N 1
ATOM 936 C CA . LYS A 1 117 ? 16.829 -16.399 30.577 1.00 55.41 117 LYS A CA 1
ATOM 937 C C . LYS A 1 117 ? 17.613 -17.002 31.746 1.00 55.41 117 LYS A C 1
ATOM 939 O O . LYS A 1 117 ? 18.800 -16.756 31.873 1.00 55.41 117 LYS A O 1
ATOM 944 N N . ASN A 1 118 ? 16.938 -17.785 32.590 1.00 47.66 118 ASN A N 1
ATOM 945 C CA . ASN A 1 118 ? 17.597 -18.614 33.603 1.00 47.66 118 ASN A CA 1
ATOM 946 C C . ASN A 1 118 ? 17.427 -20.082 33.223 1.00 47.66 118 ASN A C 1
ATOM 948 O O . ASN A 1 118 ? 16.322 -20.619 33.245 1.00 47.66 118 ASN A O 1
ATOM 952 N N . ARG A 1 119 ? 18.537 -20.719 32.852 1.00 54.03 119 ARG A N 1
ATOM 953 C CA . ARG A 1 119 ? 18.633 -22.157 32.605 1.00 54.03 119 ARG A CA 1
ATOM 954 C C . ARG A 1 119 ? 19.769 -22.679 33.492 1.00 54.03 119 ARG A C 1
ATOM 956 O O . ARG A 1 119 ? 20.920 -22.502 33.106 1.00 54.03 119 ARG A O 1
ATOM 963 N N . PRO A 1 120 ? 19.502 -23.268 34.670 1.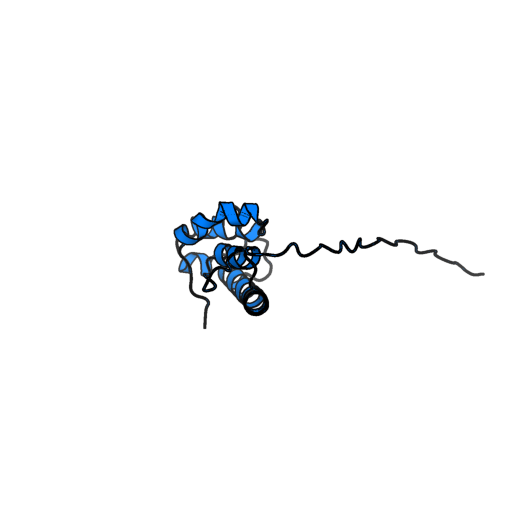00 52.66 120 PRO A N 1
ATOM 964 C CA . PRO A 1 120 ? 20.538 -23.974 35.406 1.00 52.66 120 PRO A CA 1
ATOM 965 C C . PRO A 1 120 ? 20.677 -25.382 34.817 1.00 52.66 120 PRO A C 1
ATOM 967 O O . PRO A 1 120 ? 19.720 -26.156 34.778 1.00 52.66 120 PRO A O 1
ATOM 970 N N . ARG A 1 121 ? 21.869 -25.708 34.313 1.00 45.41 121 ARG A N 1
ATOM 971 C CA . ARG A 1 121 ? 22.237 -27.079 33.948 1.00 45.41 121 ARG A CA 1
ATOM 972 C C . ARG A 1 121 ? 22.646 -27.787 35.239 1.00 45.41 121 ARG A C 1
ATOM 974 O O . ARG A 1 121 ? 23.770 -27.632 35.694 1.00 45.41 121 ARG A O 1
ATOM 981 N N . SER A 1 122 ? 21.705 -28.505 35.845 1.00 50.66 122 SER A N 1
ATOM 982 C CA . SER A 1 122 ? 21.996 -29.472 36.903 1.00 50.66 122 SER A CA 1
ATOM 983 C C . SER A 1 122 ? 22.624 -30.705 36.256 1.00 50.66 122 SER A C 1
ATOM 985 O O . SER A 1 122 ? 21.982 -31.378 35.451 1.00 50.66 122 SER A O 1
ATOM 987 N N . THR A 1 123 ? 23.886 -30.976 36.568 1.00 57.34 123 THR A N 1
ATOM 988 C CA . THR A 1 123 ? 24.466 -32.315 36.438 1.00 57.34 123 THR A CA 1
ATOM 989 C C . THR A 1 123 ? 24.415 -32.965 37.810 1.00 57.34 123 THR A C 1
ATOM 991 O O . THR A 1 123 ? 24.847 -32.391 38.809 1.00 57.34 123 THR A O 1
ATOM 994 N N . ARG A 1 124 ? 23.773 -34.128 37.838 1.00 51.03 124 ARG A N 1
ATOM 995 C CA . ARG A 1 124 ? 23.445 -34.938 39.002 1.00 51.03 124 ARG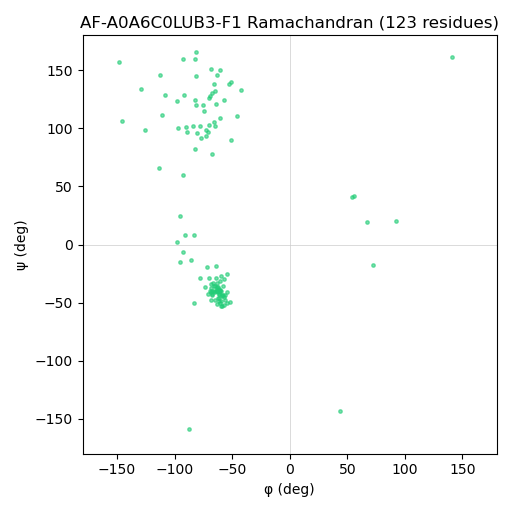 A CA 1
ATOM 996 C C . ARG A 1 124 ? 24.342 -36.173 38.957 1.00 51.03 124 ARG A C 1
ATOM 998 O O . ARG A 1 124 ? 24.273 -36.868 37.951 1.00 51.03 124 ARG A O 1
ATOM 1005 N N . ARG A 1 125 ? 25.018 -36.420 40.086 1.00 48.78 125 ARG A N 1
ATOM 1006 C CA . ARG A 1 125 ? 25.742 -37.634 40.505 1.00 48.78 125 ARG A CA 1
ATOM 1007 C C . ARG A 1 125 ? 26.980 -38.028 39.712 1.00 48.78 125 ARG A C 1
ATOM 1009 O O . ARG A 1 125 ? 26.881 -38.195 38.483 1.00 48.78 125 ARG A O 1
#

Sequence (125 aa):
MGYSWMSYASAAKHIPEAKRLRVSTVARSSGGFMGNYKRAGSSSKMNKRPLGRNTVGGKTWGQKREAFIKRHLAQYKKNKTERRWYALVMWAYKPGTKPSGKNKKSKRKTTRRSMTKNRPRSTRR

Mean predicted aligned error: 10.39 Å

Radius of gyration: 19.53 Å; Cα contacts (8 Å, |Δi|>4): 131; chains: 1; bounding box: 41×51×54 Å

Solvent-accessible surface area (backbone atoms only — not comparable to full-atom values): 7714 Å² total; per-residue (Å²): 136,84,83,68,77,46,55,65,71,70,31,57,74,45,44,67,60,26,53,75,56,64,40,58,57,62,33,64,28,72,89,20,47,41,28,47,40,60,74,42,72,39,70,71,51,27,40,68,30,67,71,51,95,85,47,86,83,74,51,23,44,30,58,54,40,52,58,48,45,59,57,51,48,58,49,35,74,76,53,72,42,55,54,58,50,39,46,38,25,35,61,28,26,77,73,75,78,78,58,78,85,81,71,74,86,75,79,80,81,78,78,76,81,77,85,83,85,83,81,85,85,82,83,79,134

Foldseek 3Di:
DFADFAQLVQLLVCLVVLVVLVQDCLLRPCLHLSVLSVVLNDPVSQLQAFNDPPDPPGDGLNNVLRVLCVVLLVVCVVPPDQNSQSNNSSSRGHNPDHDDPPDDPPDDPPPPPDPPPDDDPDDDD

pLDDT: mean 82.28, std 18.52, range [41.31, 97.44]

Organism: NCBI:txid1070528